Protein AF-R7I7R5-F1 (afdb_monomer_lite)

pLDDT: mean 80.7, std 7.18, range [51.06, 90.31]

Secondary structure (DSSP, 8-state):
-HHHHHHHHHHHHHHHHHHHHHHHHHHHHHHHHHHHHHHHTT--SHHHHHHHHHHHHHHHHHHHHHHHHHHHHHHHHHHHHHHHHHHHHHHHHHHT-

Radius of gyration: 22.22 Å; chains: 1; bounding box: 47×18×66 Å

Sequence (97 aa):
MAEYKLGITCIQTMTEDVNEQIHLLSRKVLELHQAMDRLQAEWEGEGYATFVSEVEKDMRRLERLLSNLKIICQYEKNAEREYTSCEKKVANYVNEL

Structure (mmCIF, N/CA/C/O backbone):
data_AF-R7I7R5-F1
#
_entry.id   AF-R7I7R5-F1
#
loop_
_atom_site.group_PDB
_atom_site.id
_atom_site.type_symbol
_atom_site.label_atom_id
_atom_site.label_alt_id
_atom_site.label_comp_id
_atom_site.label_asym_id
_atom_site.label_entity_id
_atom_site.label_seq_id
_atom_site.pdbx_PDB_ins_code
_atom_site.Cartn_x
_atom_site.Cartn_y
_atom_site.Cartn_z
_atom_site.occupancy
_atom_site.B_iso_or_equiv
_atom_site.auth_seq_id
_atom_site.auth_comp_id
_atom_site.auth_asym_id
_atom_site.auth_atom_id
_atom_site.pdbx_PDB_model_num
ATOM 1 N N . MET A 1 1 ? 25.776 3.834 -21.561 1.00 57.19 1 MET A N 1
ATOM 2 C CA . MET A 1 1 ? 25.197 2.529 -21.151 1.00 57.19 1 MET A CA 1
ATOM 3 C C . MET A 1 1 ? 25.363 2.249 -19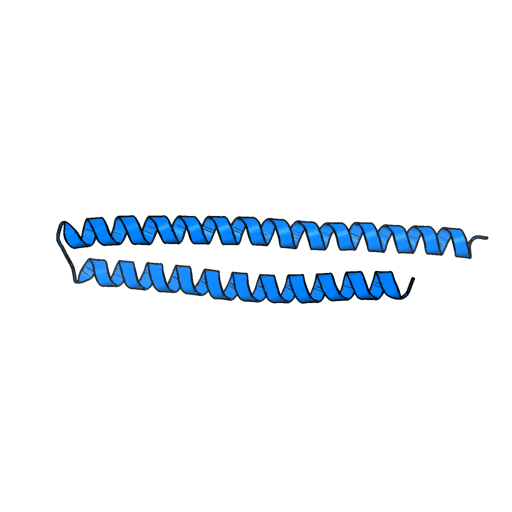.656 1.00 57.19 1 MET A C 1
ATOM 5 O O . MET A 1 1 ? 24.370 1.912 -19.030 1.00 57.19 1 MET A O 1
ATOM 9 N N . ALA A 1 2 ? 26.549 2.425 -19.056 1.00 59.78 2 ALA A N 1
ATOM 10 C CA . ALA A 1 2 ? 26.759 2.157 -17.622 1.00 59.78 2 ALA A CA 1
ATOM 11 C C . ALA A 1 2 ? 25.931 3.053 -16.669 1.00 59.78 2 ALA A C 1
ATOM 13 O O . ALA A 1 2 ? 25.356 2.550 -15.710 1.00 59.78 2 ALA A O 1
ATOM 14 N N . GLU A 1 3 ? 25.807 4.352 -16.961 1.00 60.25 3 GLU A N 1
ATOM 15 C CA . GLU A 1 3 ? 25.061 5.316 -16.123 1.00 60.25 3 GLU A CA 1
ATOM 16 C C . GLU A 1 3 ? 23.555 5.027 -16.059 1.00 60.25 3 GLU A C 1
ATOM 18 O O . GLU A 1 3 ? 22.920 5.174 -15.020 1.00 60.25 3 GLU A O 1
ATOM 23 N N . TYR A 1 4 ? 22.986 4.544 -17.161 1.00 64.69 4 TYR A N 1
ATOM 24 C CA . TYR A 1 4 ? 21.576 4.176 -17.239 1.00 64.69 4 TYR A CA 1
ATOM 25 C C . TYR A 1 4 ? 21.255 2.906 -16.439 1.00 64.69 4 TYR A C 1
ATOM 27 O O . TYR A 1 4 ? 20.256 2.862 -15.725 1.00 64.69 4 TYR A O 1
ATOM 35 N N . LYS A 1 5 ? 22.140 1.899 -16.487 1.00 66.62 5 LYS A N 1
ATOM 36 C CA . LYS A 1 5 ? 22.044 0.701 -15.637 1.00 66.62 5 LYS A CA 1
ATOM 37 C C . LYS A 1 5 ? 22.088 1.051 -14.150 1.00 66.62 5 LYS A C 1
ATOM 39 O O . LYS A 1 5 ? 21.288 0.526 -13.388 1.00 66.62 5 LYS A O 1
ATOM 44 N N . LEU A 1 6 ? 22.975 1.970 -13.763 1.00 71.50 6 LEU A N 1
ATOM 45 C CA . LEU A 1 6 ? 23.035 2.522 -12.4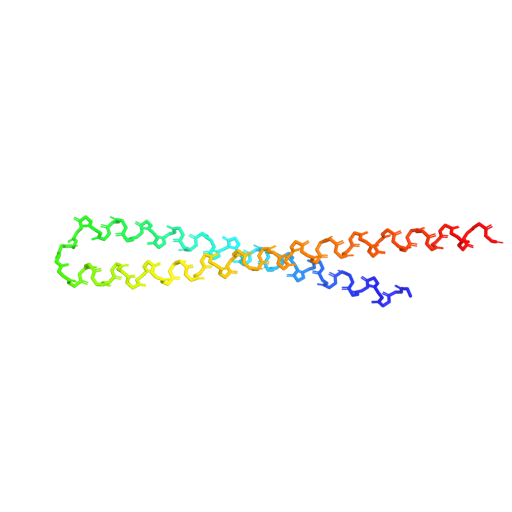05 1.00 71.50 6 LEU A CA 1
ATOM 46 C C . LEU A 1 6 ? 21.711 3.187 -11.997 1.00 71.50 6 LEU A C 1
ATOM 48 O O . LEU A 1 6 ? 21.229 2.949 -10.892 1.00 71.50 6 LEU A O 1
ATOM 52 N N . GLY A 1 7 ? 21.101 3.966 -12.898 1.00 72.69 7 GLY A N 1
ATOM 53 C CA . GLY A 1 7 ? 19.783 4.569 -12.680 1.00 72.69 7 GLY A CA 1
ATOM 54 C C . GLY A 1 7 ? 18.676 3.536 -12.448 1.00 72.69 7 GLY A C 1
ATOM 55 O O . GLY A 1 7 ? 17.917 3.666 -11.492 1.00 72.69 7 GLY A O 1
ATOM 56 N N . ILE A 1 8 ? 18.626 2.477 -13.264 1.00 72.31 8 ILE A N 1
ATOM 57 C CA . ILE A 1 8 ? 17.651 1.385 -13.110 1.00 72.31 8 ILE A CA 1
ATOM 58 C C . ILE A 1 8 ? 17.837 0.659 -11.774 1.00 72.31 8 ILE A C 1
ATOM 60 O O . ILE A 1 8 ? 16.862 0.451 -11.057 1.00 72.31 8 ILE A O 1
ATOM 64 N N . THR A 1 9 ? 19.073 0.315 -11.402 1.00 76.88 9 THR A N 1
ATOM 65 C CA . THR A 1 9 ? 19.345 -0.359 -10.123 1.00 76.88 9 THR A CA 1
ATOM 66 C C . THR A 1 9 ? 18.964 0.507 -8.921 1.00 76.88 9 THR A C 1
ATOM 68 O O . THR A 1 9 ? 18.393 -0.001 -7.962 1.00 76.88 9 THR A O 1
ATOM 71 N N . CYS A 1 10 ? 19.196 1.820 -8.983 1.00 78.56 10 CYS A N 1
ATOM 72 C CA . CYS A 1 10 ? 18.754 2.748 -7.940 1.00 78.56 10 CYS A CA 1
ATOM 73 C C . CYS A 1 10 ? 17.221 2.746 -7.785 1.00 78.56 10 CYS A C 1
ATOM 75 O O . CYS A 1 10 ? 16.707 2.620 -6.674 1.00 78.56 10 CYS A O 1
ATOM 77 N N . ILE A 1 11 ? 16.486 2.805 -8.902 1.00 77.31 11 ILE A N 1
ATOM 78 C CA . ILE A 1 11 ? 15.015 2.758 -8.912 1.00 77.31 11 ILE A CA 1
ATOM 79 C C . ILE A 1 11 ? 14.492 1.428 -8.347 1.00 77.31 11 ILE A C 1
ATOM 81 O O . ILE A 1 11 ? 13.506 1.430 -7.606 1.00 77.31 11 ILE A O 1
ATOM 85 N N . GLN A 1 12 ? 15.149 0.303 -8.649 1.00 77.62 12 GLN A N 1
ATOM 86 C CA . GLN A 1 12 ? 14.798 -1.012 -8.098 1.00 77.62 12 GLN A CA 1
ATOM 87 C C . GLN A 1 12 ? 14.909 -1.020 -6.573 1.00 77.62 12 GLN A C 1
ATOM 89 O O . GLN A 1 12 ? 13.925 -1.320 -5.899 1.00 77.62 12 GLN A O 1
ATOM 94 N N . THR A 1 13 ? 16.063 -0.617 -6.038 1.00 82.31 13 THR A N 1
ATOM 95 C CA . THR A 1 13 ? 16.294 -0.571 -4.589 1.00 82.31 13 THR A CA 1
ATOM 96 C C . THR A 1 13 ? 15.304 0.362 -3.897 1.00 82.31 13 THR A C 1
ATOM 98 O O . THR A 1 13 ? 14.659 -0.032 -2.932 1.00 82.31 13 THR A O 1
ATOM 101 N N . MET A 1 14 ? 15.071 1.559 -4.446 1.00 77.69 14 MET A N 1
ATOM 102 C CA . MET A 1 14 ? 14.067 2.481 -3.903 1.00 77.69 14 MET A CA 1
ATOM 103 C C . MET A 1 14 ? 12.652 1.886 -3.933 1.00 77.69 14 MET A C 1
ATOM 105 O O . MET A 1 14 ? 11.870 2.082 -3.005 1.00 77.69 14 MET A O 1
ATOM 109 N N . THR A 1 15 ? 12.301 1.155 -4.992 1.00 80.75 15 THR A N 1
ATOM 110 C CA . THR A 1 15 ? 10.991 0.502 -5.118 1.00 80.75 15 THR A CA 1
ATOM 111 C C . THR A 1 15 ? 10.828 -0.634 -4.109 1.00 80.75 15 THR A C 1
ATOM 113 O O . THR A 1 15 ? 9.729 -0.837 -3.589 1.00 80.75 15 THR A O 1
ATOM 116 N N . GLU A 1 16 ? 11.885 -1.391 -3.833 1.00 84.19 16 GLU A N 1
ATOM 117 C CA . GLU A 1 16 ? 11.903 -2.442 -2.811 1.00 84.19 16 GLU A CA 1
ATOM 118 C C . GLU A 1 16 ? 11.749 -1.845 -1.411 1.00 84.19 16 GLU A C 1
ATOM 120 O O . GLU A 1 16 ? 10.811 -2.223 -0.707 1.00 84.19 16 GLU A O 1
ATOM 125 N N . ASP A 1 17 ? 12.547 -0.829 -1.074 1.00 85.69 17 ASP A N 1
ATOM 126 C CA . ASP A 1 17 ? 12.467 -0.110 0.201 1.00 85.69 17 ASP A CA 1
ATOM 127 C C . ASP A 1 17 ? 11.057 0.448 0.439 1.00 85.69 17 ASP A C 1
ATOM 129 O O . ASP A 1 17 ? 10.456 0.257 1.499 1.00 85.69 17 ASP A O 1
ATOM 133 N N . VAL A 1 18 ? 10.474 1.103 -0.571 1.00 81.62 18 VAL A N 1
ATOM 134 C CA . VAL A 1 18 ? 9.109 1.637 -0.479 1.00 81.62 18 VAL A CA 1
ATOM 135 C C . VAL A 1 18 ? 8.088 0.511 -0.294 1.00 81.62 18 VAL A C 1
ATOM 137 O O . VAL A 1 18 ? 7.164 0.665 0.505 1.00 81.62 18 VAL A O 1
ATOM 140 N N . ASN A 1 19 ? 8.243 -0.638 -0.960 1.00 83.38 19 ASN A N 1
ATOM 141 C CA . AS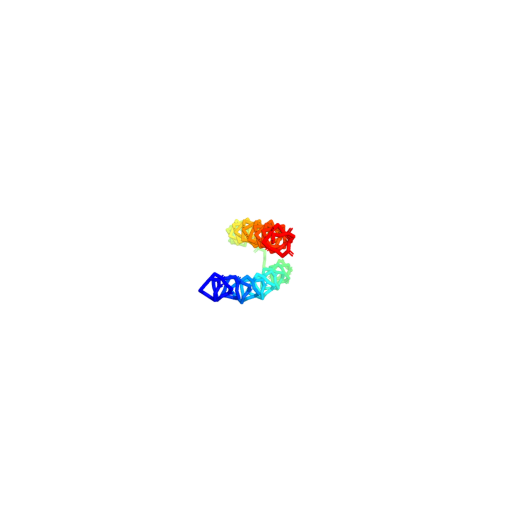N A 1 19 ? 7.348 -1.782 -0.753 1.00 83.38 19 ASN A CA 1
ATOM 142 C C . ASN A 1 19 ? 7.449 -2.349 0.667 1.00 83.38 19 ASN A C 1
ATOM 144 O O . ASN A 1 19 ? 6.417 -2.650 1.273 1.00 83.38 19 ASN A O 1
ATOM 148 N N . GLU A 1 20 ? 8.651 -2.459 1.229 1.00 87.94 20 GLU A N 1
ATOM 149 C CA . GLU A 1 20 ? 8.831 -2.886 2.618 1.00 87.94 20 GLU A CA 1
ATOM 150 C C . GLU A 1 20 ? 8.146 -1.925 3.596 1.00 87.94 20 GLU A C 1
ATOM 152 O O . GLU A 1 20 ? 7.394 -2.360 4.475 1.00 87.94 20 GLU A O 1
ATOM 157 N N . GLN A 1 21 ? 8.313 -0.614 3.394 1.00 84.12 21 GLN A N 1
ATOM 158 C CA . GLN A 1 21 ? 7.643 0.404 4.208 1.00 84.12 21 GLN A CA 1
ATOM 159 C C . GLN A 1 21 ? 6.115 0.350 4.059 1.00 84.12 21 GLN A C 1
ATOM 161 O O . GLN A 1 21 ? 5.393 0.451 5.054 1.00 84.12 21 GLN A O 1
ATOM 166 N N . ILE A 1 22 ? 5.597 0.113 2.848 1.00 82.62 22 ILE A N 1
ATOM 167 C CA . ILE A 1 22 ? 4.163 -0.109 2.603 1.00 82.62 22 ILE A CA 1
ATOM 168 C C . ILE A 1 22 ? 3.664 -1.327 3.389 1.00 82.62 22 ILE A C 1
ATOM 170 O O . ILE A 1 22 ? 2.589 -1.270 3.997 1.00 82.62 22 ILE A O 1
ATOM 174 N N . HIS A 1 23 ? 4.411 -2.434 3.393 1.00 86.12 23 HIS A N 1
ATOM 175 C CA . HIS A 1 23 ? 4.042 -3.639 4.137 1.00 86.12 23 HIS A CA 1
ATOM 176 C C . HIS A 1 23 ? 4.030 -3.400 5.649 1.00 86.12 23 HIS A C 1
ATOM 178 O O . HIS A 1 23 ? 3.091 -3.829 6.329 1.00 86.12 23 HIS A O 1
ATOM 184 N N . LEU A 1 24 ? 5.031 -2.687 6.168 1.00 89.50 24 LEU A N 1
ATOM 185 C CA . LEU A 1 24 ? 5.111 -2.318 7.577 1.00 89.50 24 LEU A CA 1
ATOM 186 C C . LEU A 1 24 ? 3.927 -1.435 7.991 1.00 89.50 24 LEU A C 1
ATOM 188 O O . LEU A 1 24 ? 3.239 -1.739 8.966 1.00 89.50 24 LEU A O 1
ATOM 192 N N . LEU A 1 25 ? 3.643 -0.383 7.222 1.00 81.81 25 LEU A N 1
ATOM 193 C CA . LEU A 1 25 ? 2.524 0.526 7.472 1.00 81.81 25 LEU A CA 1
ATOM 194 C C . LEU A 1 25 ? 1.173 -0.188 7.393 1.00 81.81 25 LEU A C 1
ATOM 196 O O . LEU A 1 25 ? 0.328 0.011 8.261 1.00 81.81 25 LEU A O 1
ATOM 200 N N . SER A 1 26 ? 0.983 -1.072 6.409 1.00 82.75 26 SER A N 1
ATOM 201 C CA . SER A 1 26 ? -0.245 -1.873 6.288 1.00 82.75 26 SER A CA 1
ATOM 202 C C . SER A 1 26 ? -0.477 -2.728 7.538 1.00 82.75 26 SER A C 1
ATOM 204 O O . SER A 1 26 ? -1.596 -2.815 8.040 1.00 82.75 26 SER A O 1
ATOM 206 N N . ARG A 1 27 ? 0.593 -3.324 8.083 1.00 89.88 27 ARG A N 1
ATOM 207 C CA . ARG A 1 27 ? 0.524 -4.091 9.332 1.00 89.88 27 ARG A CA 1
ATOM 208 C C . ARG A 1 27 ? 0.146 -3.205 10.516 1.00 89.88 27 ARG A C 1
ATOM 210 O O . ARG A 1 27 ? -0.701 -3.596 11.308 1.00 89.88 27 ARG A O 1
ATOM 217 N N . LYS A 1 28 ? 0.716 -2.001 10.612 1.00 87.31 28 LYS A N 1
ATOM 218 C CA . LYS A 1 28 ? 0.395 -1.047 11.684 1.00 87.31 28 LYS A CA 1
ATOM 219 C C . LYS A 1 28 ? -1.046 -0.543 11.629 1.00 87.31 28 LYS A C 1
ATOM 221 O O . LYS A 1 28 ? -1.673 -0.422 12.675 1.00 87.31 28 LYS A O 1
ATOM 226 N N . VAL A 1 29 ? -1.596 -0.323 10.436 1.00 82.56 29 VAL A N 1
ATOM 227 C CA . VAL A 1 29 ? -3.021 0.010 10.263 1.00 82.56 29 VAL A CA 1
ATOM 228 C C . VAL A 1 29 ? -3.916 -1.146 10.723 1.0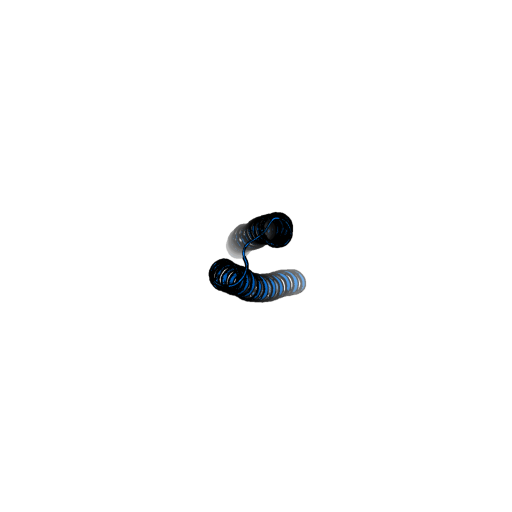0 82.56 29 VAL A C 1
ATOM 230 O O . VAL A 1 29 ? -4.926 -0.911 11.382 1.00 82.56 29 VAL A O 1
ATOM 233 N N . LEU A 1 30 ? -3.546 -2.397 10.435 1.00 86.06 30 LEU A N 1
ATOM 234 C CA . LEU A 1 30 ? -4.284 -3.565 10.923 1.00 86.06 30 LEU A CA 1
ATOM 235 C C . LEU A 1 30 ? -4.208 -3.703 12.453 1.00 86.06 30 LEU A C 1
ATOM 237 O O . LEU A 1 30 ? -5.228 -3.927 13.099 1.00 86.06 30 LEU A O 1
ATOM 241 N N . GLU A 1 31 ? -3.018 -3.544 13.037 1.00 90.31 31 GLU A N 1
ATOM 242 C CA . GLU A 1 31 ? -2.823 -3.562 14.494 1.00 90.31 31 GLU A CA 1
ATOM 243 C C . GLU A 1 31 ? -3.664 -2.476 15.186 1.00 90.31 31 GLU A C 1
ATOM 245 O O . GLU A 1 31 ? -4.239 -2.724 16.246 1.00 90.31 31 GLU A O 1
ATOM 250 N N . LEU A 1 32 ? -3.778 -1.295 14.569 1.00 85.44 32 LEU A N 1
ATOM 251 C CA . LEU A 1 32 ? -4.604 -0.201 15.070 1.00 85.44 32 LEU A CA 1
ATOM 252 C C . LEU A 1 32 ? -6.105 -0.529 14.990 1.00 85.44 32 LEU A C 1
ATOM 254 O O . LEU A 1 32 ? -6.800 -0.287 15.972 1.00 85.44 32 LEU A O 1
ATOM 258 N N . HIS A 1 33 ? -6.594 -1.155 13.909 1.00 83.06 33 HIS A N 1
ATOM 259 C CA . HIS A 1 33 ? -7.989 -1.636 13.836 1.00 83.06 33 HIS A CA 1
ATOM 260 C C . HIS A 1 33 ? -8.280 -2.599 14.994 1.00 83.06 33 HIS A C 1
ATOM 262 O O . HIS A 1 33 ? -9.213 -2.400 15.761 1.00 83.06 33 HIS A O 1
ATOM 268 N N . GLN A 1 34 ? -7.404 -3.583 15.200 1.00 88.31 34 GLN A N 1
ATOM 269 C CA . GLN A 1 34 ? -7.555 -4.568 16.274 1.00 88.31 34 GLN A CA 1
ATOM 270 C C . GLN A 1 34 ? -7.471 -3.959 17.682 1.00 88.31 34 GLN A C 1
ATOM 272 O O . GLN A 1 34 ? -7.989 -4.531 18.643 1.00 88.31 34 GLN A O 1
ATOM 277 N N . ALA A 1 35 ? -6.744 -2.853 17.853 1.00 87.38 35 ALA A N 1
ATOM 278 C CA . ALA A 1 35 ? -6.712 -2.118 19.113 1.00 87.38 35 ALA A CA 1
ATOM 279 C C . ALA A 1 35 ? -8.026 -1.357 19.341 1.00 87.38 35 ALA A C 1
ATOM 281 O O . ALA A 1 35 ? -8.551 -1.382 20.451 1.00 87.38 35 ALA A O 1
ATOM 282 N N . MET A 1 36 ? -8.581 -0.749 18.290 1.00 83.44 36 MET A N 1
ATOM 283 C CA . MET A 1 36 ? -9.868 -0.050 18.331 1.00 83.44 36 MET A CA 1
ATOM 284 C C . MET A 1 36 ? -11.037 -0.996 18.624 1.00 83.44 36 MET A C 1
ATOM 286 O O . MET A 1 36 ? -11.870 -0.670 19.469 1.00 83.44 36 MET A O 1
ATOM 290 N N . ASP A 1 37 ? -11.052 -2.183 18.011 1.00 82.56 37 ASP A N 1
ATOM 291 C CA . ASP A 1 37 ? -12.068 -3.215 18.259 1.00 82.56 37 ASP A CA 1
ATOM 292 C C . ASP A 1 37 ? -12.057 -3.682 19.724 1.00 82.56 37 ASP A C 1
ATOM 294 O O . ASP A 1 37 ? -13.100 -3.911 20.332 1.00 82.56 37 ASP A O 1
ATOM 298 N N . ARG A 1 38 ? -10.865 -3.795 20.325 1.00 84.75 38 ARG A N 1
ATOM 299 C CA . ARG A 1 38 ? -10.718 -4.128 21.751 1.00 84.75 38 ARG A CA 1
ATOM 300 C C . ARG A 1 38 ? -11.171 -2.986 22.649 1.00 84.75 38 ARG A C 1
ATOM 302 O O . ARG A 1 38 ? -11.874 -3.225 23.623 1.00 84.75 38 ARG A O 1
ATOM 309 N N . LEU A 1 39 ? -10.809 -1.755 22.294 1.00 83.19 39 LEU A N 1
ATOM 310 C CA . LEU A 1 39 ? -11.214 -0.562 23.031 1.00 83.19 39 LEU A CA 1
ATOM 311 C C . LEU A 1 39 ? -12.741 -0.388 23.034 1.00 83.19 39 LEU A C 1
ATOM 313 O O . LEU A 1 39 ? -13.296 0.058 24.033 1.00 83.19 39 LEU A O 1
ATOM 317 N N . GLN A 1 40 ? -13.424 -0.801 21.958 1.00 77.12 40 GLN A N 1
ATOM 318 C CA . GLN A 1 40 ? -14.888 -0.810 21.876 1.00 77.12 40 GLN A CA 1
ATOM 319 C C . GLN A 1 40 ? -15.555 -1.623 22.978 1.00 77.12 40 GLN A C 1
ATOM 321 O O . GLN A 1 40 ? -16.614 -1.243 23.467 1.00 77.12 40 GLN A O 1
ATOM 326 N N . ALA A 1 41 ? -14.948 -2.747 23.356 1.00 75.44 41 ALA A N 1
ATOM 327 C CA . ALA A 1 41 ? -15.513 -3.645 24.352 1.00 75.44 41 ALA A CA 1
ATOM 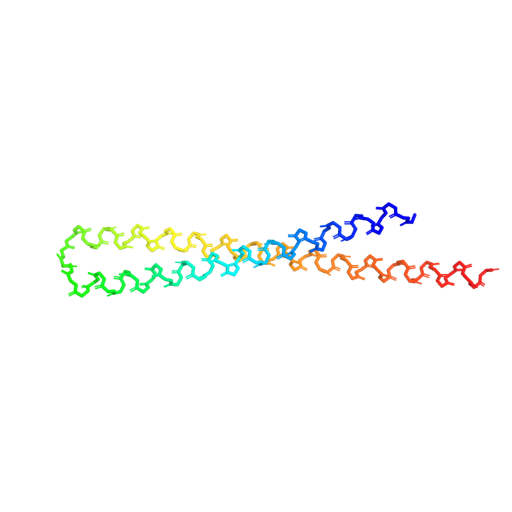328 C C . ALA A 1 41 ? -15.412 -3.089 25.783 1.00 75.44 41 ALA A C 1
ATOM 330 O O . ALA A 1 41 ? -16.104 -3.575 26.674 1.00 75.44 41 ALA A O 1
ATOM 331 N N . GLU A 1 42 ? -14.548 -2.094 26.008 1.00 78.44 42 GLU A N 1
ATOM 332 C CA . GLU A 1 42 ? -14.211 -1.575 27.339 1.00 78.44 42 GLU A CA 1
ATOM 333 C C . GLU A 1 42 ? -14.657 -0.122 27.556 1.00 78.44 42 GLU A C 1
ATOM 335 O O . GLU A 1 42 ? -14.734 0.332 28.700 1.00 78.44 42 GLU A O 1
ATOM 340 N N . TRP A 1 43 ? -14.957 0.618 26.484 1.00 77.12 43 TRP A N 1
ATOM 341 C CA . TRP A 1 43 ? -15.259 2.044 26.553 1.00 77.12 43 TRP A CA 1
ATOM 342 C C . TRP A 1 43 ? -16.537 2.402 25.786 1.00 77.12 43 TRP A C 1
ATOM 344 O O . TRP A 1 43 ? -16.549 2.479 24.562 1.00 77.12 43 TRP A O 1
ATOM 354 N N . GLU A 1 44 ? -17.613 2.686 26.525 1.00 71.19 44 GLU A N 1
ATOM 355 C CA . GLU A 1 44 ? -18.876 3.199 25.978 1.00 71.19 44 GLU A CA 1
ATOM 356 C C . GLU A 1 44 ? -19.043 4.712 26.246 1.00 71.19 44 GLU A C 1
ATOM 358 O O . GLU A 1 44 ? -18.604 5.229 27.277 1.00 71.19 44 GLU A O 1
ATOM 363 N N . GLY A 1 45 ? -19.693 5.438 25.322 1.00 76.38 45 GLY A N 1
ATOM 364 C CA . GLY A 1 45 ? -20.065 6.859 25.467 1.00 76.38 45 GLY A CA 1
ATOM 365 C C . GLY A 1 45 ? -19.761 7.746 24.244 1.00 76.38 45 GLY A C 1
ATOM 366 O O . GLY A 1 45 ? -19.069 7.339 23.314 1.00 76.38 45 GLY A O 1
ATOM 367 N N . GLU A 1 46 ? -20.249 8.995 24.235 1.00 72.12 46 GLU A N 1
ATOM 368 C CA . GLU A 1 46 ? -20.054 9.947 23.113 1.00 72.12 46 GLU A CA 1
ATOM 369 C C . GLU A 1 46 ? -18.577 10.285 22.832 1.00 72.12 46 GLU A C 1
ATOM 371 O O . GLU A 1 46 ? -18.186 10.501 21.680 1.00 72.12 46 GLU A O 1
ATOM 376 N N . GLY A 1 47 ? -17.733 10.294 23.871 1.00 76.12 47 GLY A N 1
ATOM 377 C CA . GLY A 1 47 ? -16.288 10.495 23.725 1.00 76.12 47 GLY A CA 1
ATOM 378 C C . GLY A 1 47 ? -15.614 9.362 22.945 1.00 76.12 47 GLY A C 1
ATOM 379 O O . GLY A 1 47 ? -14.759 9.625 22.100 1.00 76.12 47 GLY A O 1
ATOM 380 N N . TYR A 1 48 ? -16.064 8.122 23.160 1.00 80.94 48 TYR A N 1
ATOM 381 C CA . TYR A 1 48 ? -15.601 6.955 22.415 1.00 80.94 48 TYR A CA 1
ATOM 382 C C . TYR A 1 48 ? -16.014 7.043 20.938 1.00 80.94 48 TYR A C 1
ATOM 384 O O . TYR A 1 48 ? -15.166 6.927 20.056 1.00 80.94 48 TYR A O 1
ATOM 392 N N . ALA A 1 49 ? -17.283 7.356 20.653 1.00 77.62 49 ALA A N 1
ATOM 393 C CA . ALA A 1 49 ? -17.779 7.485 19.279 1.00 77.62 49 ALA A CA 1
ATOM 394 C C . ALA A 1 49 ? -17.019 8.558 18.471 1.00 77.62 49 ALA A C 1
ATOM 396 O O . ALA A 1 49 ? -16.678 8.350 17.304 1.00 77.62 49 ALA A O 1
ATOM 397 N N . THR A 1 50 ? -16.707 9.692 19.105 1.00 82.88 50 THR A N 1
ATOM 398 C CA . THR A 1 50 ? -15.927 10.768 18.475 1.00 82.88 50 THR A CA 1
ATOM 399 C C . THR A 1 50 ? -14.489 10.328 18.196 1.00 82.88 50 THR A C 1
ATOM 401 O O . THR A 1 50 ? -13.983 10.543 17.094 1.00 82.88 50 THR A O 1
ATOM 404 N N . PHE A 1 51 ? -13.845 9.669 19.162 1.00 81.88 51 PHE A N 1
ATOM 405 C CA . PHE A 1 51 ? -12.489 9.143 19.011 1.00 81.88 51 PHE A CA 1
ATOM 406 C C . PHE A 1 51 ? -12.397 8.100 17.887 1.00 81.88 51 PHE A C 1
ATOM 408 O O . PHE A 1 51 ? -11.534 8.218 17.018 1.00 81.88 51 PHE A O 1
ATOM 415 N N . VAL A 1 52 ? -13.328 7.139 17.842 1.00 83.12 52 VAL A N 1
ATOM 416 C CA . VAL A 1 52 ? -13.411 6.125 16.775 1.00 83.12 52 VAL A CA 1
ATOM 417 C C . VAL A 1 52 ? -13.535 6.776 15.405 1.00 83.12 52 VAL A C 1
ATOM 419 O O . VAL A 1 52 ? -12.777 6.442 14.497 1.00 83.12 52 VAL A O 1
ATOM 422 N N . SER A 1 53 ? -14.440 7.746 15.259 1.00 85.19 53 SER A N 1
ATOM 423 C CA . SER A 1 53 ? -14.642 8.452 13.990 1.00 85.19 53 SER A CA 1
ATOM 424 C C . SER A 1 53 ? -13.354 9.108 13.475 1.00 85.19 53 SER A C 1
ATOM 426 O O . SER A 1 53 ? -13.049 9.013 12.282 1.00 85.19 53 SER A O 1
ATOM 428 N N . GLU A 1 54 ? -12.596 9.786 14.342 1.00 88.06 54 GLU A N 1
ATOM 429 C CA . GLU A 1 54 ? -11.344 10.437 13.938 1.00 88.06 54 GLU A CA 1
ATOM 430 C C . GLU A 1 54 ? -10.255 9.418 13.588 1.00 88.06 54 GLU A C 1
ATOM 432 O O . GLU A 1 54 ? -9.633 9.528 12.528 1.00 88.06 54 GLU A O 1
ATOM 437 N N . VAL A 1 55 ? -10.098 8.370 14.401 1.00 85.19 55 VAL A N 1
ATOM 438 C CA . VAL A 1 55 ? -9.130 7.300 14.131 1.00 85.19 55 VAL A CA 1
ATOM 439 C C . VAL A 1 55 ? -9.434 6.615 12.797 1.00 85.19 55 VAL A C 1
ATOM 441 O O . VAL A 1 55 ? -8.551 6.505 11.948 1.00 85.19 55 VAL A O 1
ATOM 444 N N . GLU A 1 56 ? -10.688 6.251 12.526 1.00 85.62 56 GLU A N 1
ATOM 445 C CA . GLU A 1 56 ? -11.066 5.651 11.245 1.00 85.62 56 GLU A CA 1
ATOM 446 C C . GLU A 1 56 ? -10.810 6.578 10.044 1.00 85.62 56 GLU A C 1
ATOM 448 O O . GLU A 1 56 ? -10.449 6.121 8.954 1.00 85.62 56 GLU A O 1
ATOM 453 N N . LYS A 1 57 ? -11.025 7.896 10.187 1.00 88.81 57 LYS A N 1
ATOM 454 C CA . LYS A 1 57 ? -10.718 8.858 9.112 1.00 88.81 57 LYS A CA 1
ATOM 455 C C . LYS A 1 57 ? -9.233 8.831 8.776 1.00 88.81 57 LYS A C 1
ATOM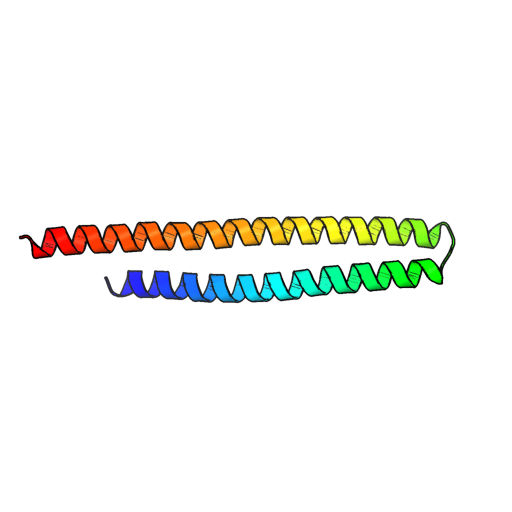 457 O O . LYS A 1 57 ? -8.893 8.828 7.588 1.00 88.81 57 LYS A O 1
ATOM 462 N N . ASP A 1 58 ? -8.377 8.795 9.786 1.00 85.81 58 ASP A N 1
ATOM 463 C CA . ASP A 1 58 ? -6.932 8.747 9.597 1.00 85.81 58 ASP A CA 1
ATOM 464 C C . ASP A 1 58 ? -6.473 7.403 9.027 1.00 85.81 58 ASP A C 1
ATOM 466 O O . ASP A 1 58 ? -5.652 7.376 8.109 1.00 85.81 58 ASP A O 1
ATOM 470 N N . MET A 1 59 ? -7.092 6.296 9.433 1.00 83.50 59 MET A N 1
ATOM 471 C CA . MET A 1 59 ? -6.838 4.975 8.847 1.00 83.50 59 MET A CA 1
ATOM 472 C C . MET A 1 59 ? -7.200 4.934 7.362 1.00 83.50 59 MET A C 1
ATOM 474 O O . MET A 1 59 ? -6.371 4.556 6.536 1.00 83.50 59 MET A O 1
ATOM 478 N N . ARG A 1 60 ? -8.369 5.463 6.979 1.00 87.44 60 ARG A N 1
ATOM 479 C CA . ARG A 1 60 ? -8.759 5.603 5.564 1.00 87.44 60 ARG A CA 1
ATOM 480 C C . ARG A 1 60 ? -7.819 6.522 4.778 1.00 87.44 60 ARG A C 1
ATOM 482 O O . ARG A 1 60 ? -7.650 6.374 3.565 1.00 87.44 60 ARG A O 1
ATOM 489 N N . ARG A 1 61 ? -7.230 7.545 5.410 1.00 88.31 61 ARG A N 1
ATOM 490 C CA . ARG A 1 61 ? -6.192 8.384 4.774 1.00 88.31 61 ARG A CA 1
ATOM 491 C C . ARG A 1 61 ? -4.915 7.578 4.540 1.00 88.31 61 ARG A C 1
ATOM 493 O O . ARG A 1 61 ? -4.393 7.627 3.428 1.00 88.31 61 ARG A O 1
ATOM 500 N N . LEU A 1 62 ? -4.466 6.809 5.529 1.00 84.94 62 LEU A N 1
ATOM 501 C CA . LEU A 1 62 ? -3.294 5.939 5.414 1.00 84.94 62 LEU A CA 1
ATOM 502 C C . LEU A 1 62 ? -3.480 4.871 4.332 1.00 84.94 62 LEU A C 1
ATOM 504 O O . LEU A 1 62 ? -2.600 4.696 3.497 1.00 84.94 62 LEU A O 1
ATOM 508 N N . GLU A 1 63 ? -4.638 4.220 4.267 1.00 84.38 63 GLU A N 1
ATOM 509 C CA . GLU A 1 63 ? -4.948 3.232 3.226 1.00 84.38 63 GLU A CA 1
ATOM 510 C C . GLU A 1 63 ? -4.896 3.831 1.815 1.00 84.38 63 GLU A C 1
ATOM 512 O O . GLU A 1 63 ? -4.329 3.227 0.901 1.00 84.38 63 GLU A O 1
ATOM 517 N N . ARG A 1 64 ? -5.417 5.052 1.633 1.00 88.69 64 ARG A N 1
ATOM 518 C CA . ARG A 1 64 ? -5.314 5.774 0.354 1.00 88.69 64 ARG A CA 1
ATOM 519 C C . ARG A 1 64 ? -3.870 6.100 -0.008 1.00 88.69 64 ARG A C 1
ATOM 521 O O . ARG A 1 64 ? -3.482 5.908 -1.158 1.00 88.69 64 ARG A O 1
ATOM 528 N N . LEU A 1 65 ? -3.068 6.554 0.955 1.00 85.75 65 LEU A N 1
ATOM 529 C CA . LEU A 1 65 ? -1.640 6.798 0.739 1.00 85.75 65 LEU A CA 1
ATOM 530 C C . LEU A 1 65 ? -0.918 5.509 0.328 1.00 85.75 65 LEU A C 1
ATOM 532 O O . LEU A 1 65 ? -0.185 5.513 -0.657 1.00 85.75 65 LEU A O 1
ATOM 536 N N . LEU A 1 66 ? -1.188 4.394 1.010 1.00 82.75 66 LEU A N 1
ATOM 537 C CA . LEU A 1 66 ? -0.621 3.086 0.673 1.00 82.75 66 LEU A CA 1
ATOM 538 C C . LEU A 1 66 ? -1.028 2.627 -0.730 1.00 82.75 66 LEU A C 1
ATOM 540 O O . LEU A 1 66 ? -0.193 2.112 -1.471 1.00 82.75 66 LEU A O 1
ATOM 544 N N . SER A 1 67 ? -2.288 2.833 -1.118 1.00 85.38 67 SER A N 1
ATOM 545 C CA . SER A 1 67 ? -2.759 2.531 -2.473 1.00 85.38 67 SER A CA 1
ATOM 546 C C . SER A 1 67 ? -2.014 3.353 -3.526 1.00 85.38 67 SER A C 1
ATOM 548 O O . SER A 1 67 ? -1.559 2.803 -4.527 1.00 85.38 67 SER A O 1
ATOM 550 N N . ASN A 1 68 ? -1.839 4.655 -3.293 1.00 87.25 68 ASN A N 1
ATOM 551 C CA . ASN A 1 68 ? -1.125 5.533 -4.220 1.00 87.25 68 ASN A CA 1
ATOM 552 C C . ASN A 1 68 ? 0.350 5.142 -4.354 1.00 87.25 68 ASN A C 1
ATOM 554 O O . ASN A 1 68 ? 0.868 5.076 -5.467 1.00 87.25 68 ASN A O 1
ATOM 558 N N . LEU A 1 69 ? 1.013 4.817 -3.242 1.00 83.38 69 LEU A N 1
ATOM 559 C CA . LEU A 1 69 ? 2.403 4.362 -3.260 1.00 83.38 69 LEU A CA 1
ATOM 560 C C . LEU A 1 69 ? 2.558 3.042 -4.030 1.00 83.38 69 LEU A C 1
ATOM 562 O O . LEU A 1 69 ? 3.479 2.911 -4.832 1.00 83.38 69 LEU A O 1
ATOM 566 N N . LYS A 1 70 ? 1.620 2.096 -3.880 1.00 83.38 70 LYS A N 1
ATOM 567 C CA . LYS A 1 70 ? 1.610 0.855 -4.676 1.00 83.38 70 LYS A CA 1
ATOM 568 C C . LYS A 1 70 ? 1.483 1.125 -6.176 1.00 83.38 70 LYS A C 1
ATOM 570 O O . LYS A 1 70 ? 2.155 0.463 -6.963 1.00 83.38 70 LYS A O 1
ATOM 575 N N . ILE A 1 71 ? 0.647 2.087 -6.575 1.00 87.56 71 ILE A N 1
ATOM 576 C CA . ILE A 1 71 ? 0.499 2.486 -7.985 1.00 87.56 71 ILE A CA 1
ATOM 577 C C . ILE A 1 71 ? 1.823 3.037 -8.524 1.00 87.56 71 ILE A C 1
ATOM 579 O O . ILE A 1 71 ? 2.245 2.637 -9.607 1.00 87.56 71 ILE A O 1
ATOM 583 N N . ILE A 1 72 ? 2.503 3.894 -7.758 1.00 83.12 72 ILE A N 1
ATOM 584 C CA . ILE A 1 72 ? 3.811 4.449 -8.136 1.00 83.12 72 ILE A CA 1
ATOM 585 C C . ILE A 1 72 ? 4.844 3.325 -8.293 1.00 83.12 72 ILE A C 1
ATOM 587 O O . ILE A 1 72 ? 5.474 3.220 -9.341 1.00 83.12 72 ILE A O 1
ATOM 591 N N . CYS A 1 73 ? 4.954 2.414 -7.320 1.00 79.31 73 CYS A N 1
ATOM 592 C CA . CYS A 1 73 ? 5.851 1.259 -7.426 1.00 79.31 73 CYS A CA 1
ATOM 593 C C . CYS A 1 73 ? 5.544 0.377 -8.647 1.00 79.31 73 CYS A C 1
ATOM 595 O O . CYS A 1 73 ? 6.454 -0.185 -9.256 1.00 79.31 73 CYS A O 1
ATOM 597 N N . GLN A 1 74 ? 4.268 0.225 -9.011 1.00 83.44 74 GLN A N 1
ATOM 598 C CA . GLN A 1 74 ? 3.878 -0.540 -10.193 1.00 83.44 74 GLN A CA 1
ATOM 599 C C . GLN A 1 74 ? 4.268 0.172 -11.493 1.00 83.44 74 GLN A C 1
ATOM 601 O O . GLN A 1 74 ? 4.684 -0.490 -12.445 1.00 83.44 74 GLN A O 1
ATOM 606 N N . TYR A 1 75 ? 4.139 1.498 -11.534 1.00 83.31 75 TYR A N 1
ATOM 607 C CA . TYR A 1 75 ? 4.574 2.310 -12.665 1.00 83.31 75 TYR A CA 1
ATOM 608 C C . TYR A 1 75 ? 6.084 2.175 -12.893 1.00 83.31 75 TYR A C 1
ATOM 610 O O . TYR A 1 75 ? 6.492 1.856 -14.008 1.00 83.31 75 TYR A O 1
ATOM 618 N N . GLU A 1 76 ? 6.894 2.297 -11.839 1.00 78.38 76 GLU A N 1
ATOM 619 C CA . GLU A 1 76 ? 8.356 2.145 -11.921 1.00 78.38 76 GLU A CA 1
ATOM 620 C C . GLU A 1 76 ? 8.766 0.761 -12.454 1.00 78.38 76 GLU A C 1
ATOM 622 O O . GLU A 1 76 ? 9.570 0.655 -13.382 1.00 78.38 76 GLU A O 1
ATOM 627 N N . LYS A 1 77 ? 8.130 -0.316 -11.967 1.00 79.88 77 LYS A N 1
ATOM 628 C CA . LYS A 1 77 ? 8.354 -1.684 -12.481 1.00 79.88 77 LYS A CA 1
ATOM 629 C C . LYS A 1 77 ? 7.991 -1.840 -13.958 1.00 79.88 77 LYS A C 1
ATOM 631 O O . LYS A 1 77 ? 8.599 -2.639 -14.670 1.00 79.88 77 LYS A O 1
ATOM 636 N N . ASN A 1 78 ? 6.962 -1.139 -14.427 1.00 83.38 78 ASN A N 1
ATOM 637 C CA . ASN A 1 78 ? 6.575 -1.184 -15.835 1.00 83.38 78 ASN A CA 1
ATOM 638 C C . ASN A 1 78 ? 7.568 -0.401 -16.698 1.00 83.38 78 ASN A C 1
ATOM 640 O O . ASN A 1 78 ? 8.014 -0.924 -17.719 1.00 83.38 78 ASN A O 1
ATOM 644 N N . ALA A 1 79 ? 7.960 0.795 -16.253 1.00 78.12 79 ALA A N 1
ATOM 645 C CA . ALA A 1 79 ? 8.957 1.615 -16.925 1.00 78.12 79 ALA A CA 1
ATOM 646 C C . ALA A 1 79 ? 10.273 0.842 -17.098 1.00 78.12 79 ALA A C 1
ATOM 648 O O . ALA A 1 79 ? 10.796 0.760 -18.206 1.00 78.12 79 ALA A O 1
ATOM 649 N N . GLU A 1 80 ? 10.755 0.170 -16.048 1.00 79.69 80 GLU A N 1
ATOM 650 C CA . GLU A 1 80 ? 11.930 -0.709 -16.098 1.00 79.69 80 GLU A CA 1
ATOM 651 C C . GLU A 1 80 ? 11.844 -1.765 -17.215 1.00 79.69 80 GLU A C 1
ATOM 653 O O . GLU A 1 80 ? 12.805 -1.979 -17.965 1.00 79.69 80 GLU A O 1
ATOM 658 N N . ARG A 1 81 ? 10.696 -2.443 -17.345 1.00 81.94 81 ARG A N 1
ATOM 659 C CA . ARG A 1 81 ? 10.499 -3.484 -18.366 1.00 81.94 81 ARG A CA 1
ATOM 660 C C . ARG A 1 81 ? 10.565 -2.914 -19.774 1.00 81.94 81 ARG A C 1
ATOM 662 O O . ARG A 1 81 ? 11.189 -3.523 -20.645 1.00 81.94 81 ARG A O 1
ATOM 669 N N . GLU A 1 82 ? 9.919 -1.775 -20.003 1.00 83.31 82 GLU A N 1
ATOM 670 C CA . GLU A 1 82 ? 9.922 -1.093 -21.300 1.00 83.31 82 GLU A CA 1
ATOM 671 C C . GLU A 1 82 ? 11.337 -0.668 -21.687 1.00 83.31 82 GLU A C 1
ATOM 673 O O . GLU A 1 82 ? 11.805 -0.941 -22.795 1.00 83.31 82 GLU A O 1
ATOM 678 N N . TYR A 1 83 ? 12.048 -0.096 -20.726 1.00 82.25 83 TYR A N 1
ATOM 679 C CA . TYR A 1 83 ? 13.430 0.331 -20.832 1.00 82.25 83 TYR A CA 1
ATOM 680 C C . TYR A 1 83 ? 14.397 -0.815 -21.146 1.00 82.25 83 TYR A C 1
ATOM 682 O O . TYR A 1 83 ? 15.135 -0.762 -22.133 1.00 82.25 83 TYR A O 1
ATOM 690 N N . THR A 1 84 ? 14.310 -1.910 -20.396 1.00 80.56 84 THR A N 1
ATOM 691 C CA . THR A 1 84 ? 15.095 -3.128 -20.642 1.00 80.56 84 THR A CA 1
ATOM 692 C C . THR A 1 84 ? 14.762 -3.751 -22.005 1.00 80.56 84 THR A C 1
ATOM 694 O O . THR A 1 84 ? 15.642 -4.258 -22.703 1.00 80.56 84 THR A O 1
ATOM 697 N N . SER A 1 85 ? 13.490 -3.727 -22.422 1.00 84.00 85 SER A N 1
ATOM 698 C CA . SER A 1 85 ? 13.080 -4.208 -23.748 1.00 84.00 85 SER A CA 1
ATOM 699 C C . SER A 1 85 ? 13.677 -3.354 -24.867 1.00 84.00 85 SER A C 1
ATOM 701 O O . SER A 1 85 ? 14.159 -3.896 -25.864 1.00 84.00 85 SER A O 1
ATOM 703 N N . CYS A 1 86 ? 13.680 -2.032 -24.691 1.00 83.44 86 CYS A N 1
ATOM 704 C CA . CYS A 1 86 ? 14.294 -1.097 -25.623 1.00 83.44 86 CYS A CA 1
ATOM 705 C C . CYS A 1 86 ? 15.800 -1.362 -25.763 1.00 83.44 86 CYS A C 1
ATOM 707 O O . CYS A 1 86 ? 16.284 -1.505 -26.884 1.00 83.44 86 CYS A O 1
ATOM 709 N N . GLU A 1 87 ? 16.519 -1.540 -24.647 1.00 80.44 87 GLU A N 1
ATOM 710 C CA . GLU A 1 87 ? 17.955 -1.859 -24.655 1.00 80.44 87 GLU A CA 1
ATOM 711 C C . GLU A 1 87 ? 18.242 -3.139 -25.452 1.00 80.44 87 GLU A C 1
ATOM 713 O O . GLU A 1 87 ? 19.108 -3.141 -26.325 1.00 80.44 87 GLU A O 1
ATOM 718 N N . LYS A 1 88 ? 17.470 -4.210 -25.226 1.00 81.94 88 LYS A N 1
ATOM 719 C CA . LYS A 1 88 ? 17.622 -5.470 -25.975 1.00 81.94 88 LYS A CA 1
ATOM 720 C C . LYS A 1 88 ? 17.401 -5.288 -27.475 1.00 81.94 88 LYS A C 1
ATOM 722 O O . LYS A 1 88 ? 18.149 -5.845 -28.271 1.00 81.94 88 LYS A O 1
ATOM 727 N N . LYS A 1 89 ? 16.390 -4.507 -27.868 1.00 85.62 89 LYS A N 1
ATOM 728 C CA . LYS A 1 89 ? 16.119 -4.221 -29.285 1.00 85.62 89 LYS A CA 1
ATOM 729 C C . LYS A 1 89 ? 17.274 -3.457 -29.924 1.00 85.62 89 LYS A C 1
ATOM 731 O O . LYS A 1 89 ? 17.727 -3.846 -30.992 1.00 85.62 89 LYS A O 1
ATOM 736 N N . VAL A 1 90 ? 17.770 -2.409 -29.264 1.00 84.44 90 VAL A N 1
ATOM 737 C CA . VAL A 1 90 ? 18.913 -1.625 -29.756 1.00 84.44 90 VAL A CA 1
ATOM 738 C C . VAL A 1 90 ? 20.167 -2.493 -29.852 1.00 84.44 90 VAL A C 1
ATOM 740 O O . VAL A 1 90 ? 20.842 -2.456 -30.874 1.00 84.44 90 VAL A O 1
ATOM 743 N N . ALA A 1 91 ? 20.455 -3.313 -28.839 1.00 81.00 91 ALA A N 1
ATOM 744 C CA . ALA A 1 91 ? 21.599 -4.221 -28.858 1.00 81.00 91 ALA A CA 1
ATOM 745 C C . ALA A 1 91 ? 21.536 -5.209 -30.033 1.00 81.00 91 ALA A C 1
ATOM 747 O O . ALA A 1 91 ? 22.551 -5.441 -30.682 1.00 81.00 91 ALA A O 1
ATOM 748 N N . ASN A 1 92 ? 20.353 -5.747 -30.345 1.00 81.25 92 ASN A N 1
ATOM 749 C CA . ASN A 1 92 ? 20.172 -6.615 -31.508 1.00 81.25 92 ASN A CA 1
ATOM 750 C C . ASN A 1 92 ? 20.434 -5.864 -32.821 1.00 81.25 92 ASN A C 1
ATOM 752 O O . ASN A 1 92 ? 21.214 -6.347 -33.629 1.00 81.25 92 ASN A O 1
ATOM 756 N N . TYR A 1 93 ? 19.879 -4.659 -32.999 1.00 82.06 93 TYR A N 1
ATOM 757 C CA . TYR A 1 93 ? 20.128 -3.858 -34.206 1.00 82.06 93 TYR A CA 1
ATOM 758 C C . TYR A 1 93 ? 21.602 -3.493 -34.400 1.00 82.06 93 TYR A C 1
ATOM 760 O O . TYR A 1 93 ? 22.076 -3.449 -35.528 1.00 82.06 93 TYR A O 1
ATOM 768 N N . VAL A 1 94 ? 22.327 -3.214 -33.313 1.00 78.75 94 VAL A N 1
ATOM 769 C CA . VAL A 1 94 ? 23.760 -2.894 -33.373 1.00 78.75 94 VAL A CA 1
ATOM 770 C C . VAL A 1 94 ? 24.605 -4.135 -33.668 1.00 78.75 94 VAL A C 1
ATOM 772 O O . VAL A 1 94 ? 25.607 -4.012 -34.356 1.00 78.75 94 VAL A O 1
ATOM 775 N N . ASN A 1 95 ? 24.216 -5.313 -33.173 1.00 71.62 95 ASN A N 1
ATOM 776 C CA . ASN A 1 95 ? 24.935 -6.568 -33.424 1.00 71.62 95 ASN A CA 1
ATOM 777 C C . ASN A 1 95 ? 24.615 -7.199 -34.794 1.00 71.62 95 ASN A C 1
ATOM 779 O O . ASN A 1 95 ? 25.329 -8.102 -35.223 1.00 71.62 95 ASN A O 1
ATOM 783 N N . GLU A 1 96 ? 23.531 -6.774 -35.449 1.00 63.53 96 GLU A N 1
ATOM 784 C CA . GLU A 1 96 ? 23.155 -7.172 -36.816 1.00 63.53 96 GLU A CA 1
ATOM 785 C C . GLU A 1 96 ? 23.787 -6.276 -37.907 1.00 63.53 96 GLU A C 1
ATOM 787 O O . GLU A 1 96 ? 23.616 -6.556 -39.096 1.00 63.53 96 GLU A O 1
ATOM 792 N N . LEU A 1 97 ? 24.521 -5.226 -37.513 1.00 51.06 97 LEU A N 1
ATOM 793 C CA . LEU A 1 97 ? 25.356 -4.361 -38.364 1.00 51.06 97 LEU A CA 1
ATOM 794 C C . LEU A 1 97 ? 26.824 -4.807 -38.341 1.00 51.06 97 LEU A C 1
ATOM 796 O O . LEU A 1 97 ? 27.468 -4.697 -39.410 1.00 51.06 97 LEU A O 1
#

Foldseek 3Di:
DVVVVVVLVVLVVVLVVLVVVLVVLVVVLVVVVVVLVVVVVVDDDPVNVVVVVVSVVVSVVSVVVSVVSVVVSVVSVVVSVVVVVVVVVVVVVVVVD